Protein AF-A0A1C0BSB3-F1 (afdb_monomer_lite)

pLDDT: mean 83.23, std 12.05, range [54.28, 95.06]

Radius of gyration: 12.72 Å; chains: 1; bounding box: 22×32×38 Å

Foldseek 3Di:
DWDWAFDDDPPDDTDIDIDDDDPVVVVVLVVVCVVVVHDSNVSVVVVVVVCVVVPDDDD

Structure (mmCIF, N/CA/C/O backbone):
data_AF-A0A1C0BSB3-F1
#
_entry.id   AF-A0A1C0BSB3-F1
#
loop_
_atom_site.group_PDB
_atom_site.id
_atom_site.type_symbol
_atom_site.label_atom_id
_atom_site.label_alt_id
_atom_site.label_comp_id
_atom_site.label_asym_id
_atom_site.label_entity_id
_atom_site.label_seq_id
_atom_site.pdbx_PDB_ins_code
_atom_site.Cartn_x
_atom_site.Cartn_y
_atom_site.Cartn_z
_atom_site.occupancy
_atom_site.B_iso_or_equiv
_atom_site.auth_seq_id
_atom_site.auth_comp_id
_atom_site.auth_asym_id
_atom_site.auth_atom_id
_atom_site.pdbx_PDB_model_num
ATOM 1 N N . MET A 1 1 ? 10.685 9.327 0.922 1.00 56.03 1 MET A N 1
ATOM 2 C CA . MET A 1 1 ? 11.204 8.053 1.500 1.00 56.03 1 MET A CA 1
ATOM 3 C C . MET A 1 1 ? 10.995 6.888 0.522 1.00 56.03 1 MET A C 1
ATOM 5 O O . MET A 1 1 ? 10.126 6.989 -0.330 1.00 56.03 1 MET A O 1
ATOM 9 N N . GLY A 1 2 ? 11.770 5.794 0.598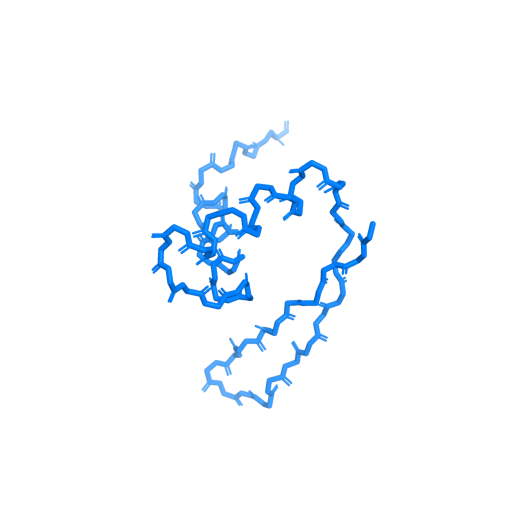 1.00 59.81 2 GLY A N 1
ATOM 10 C CA . GLY A 1 2 ? 11.569 4.600 -0.250 1.00 59.81 2 GLY A CA 1
ATOM 11 C C . GLY A 1 2 ? 10.816 3.485 0.484 1.00 59.81 2 GLY A C 1
ATOM 12 O O . GLY A 1 2 ? 11.140 3.199 1.635 1.00 59.81 2 GLY A O 1
ATOM 13 N N . LEU A 1 3 ? 9.837 2.846 -0.165 1.00 74.00 3 LEU A N 1
ATOM 14 C CA . LEU A 1 3 ? 9.107 1.698 0.383 1.00 74.00 3 LEU A CA 1
ATOM 15 C C . LEU A 1 3 ? 9.733 0.392 -0.123 1.00 74.00 3 LEU A C 1
ATOM 17 O O . LEU A 1 3 ? 9.984 0.241 -1.320 1.00 74.00 3 LEU A O 1
ATOM 21 N N . VAL A 1 4 ? 9.972 -0.563 0.780 1.00 74.62 4 VAL A N 1
ATOM 22 C CA . VAL A 1 4 ? 10.397 -1.923 0.415 1.00 74.62 4 VAL A CA 1
ATOM 23 C C . VAL A 1 4 ? 9.180 -2.836 0.425 1.00 74.62 4 VAL A C 1
ATOM 25 O O . VAL A 1 4 ? 8.534 -3.019 1.458 1.00 74.62 4 VAL A O 1
ATOM 28 N N . ILE A 1 5 ? 8.876 -3.410 -0.734 1.00 74.44 5 ILE A N 1
ATOM 29 C CA . ILE A 1 5 ? 7.795 -4.377 -0.900 1.00 74.44 5 ILE A CA 1
ATOM 30 C C . ILE A 1 5 ? 8.428 -5.735 -1.183 1.00 74.44 5 ILE A C 1
ATOM 32 O O . ILE A 1 5 ? 9.244 -5.877 -2.098 1.00 74.44 5 ILE A O 1
ATOM 36 N N . THR A 1 6 ? 8.066 -6.739 -0.390 1.00 70.06 6 THR A N 1
ATOM 37 C CA . THR A 1 6 ? 8.467 -8.123 -0.639 1.00 70.06 6 THR A CA 1
ATOM 38 C C . THR A 1 6 ? 7.460 -8.760 -1.580 1.00 70.06 6 THR A C 1
ATOM 40 O O . THR A 1 6 ? 6.294 -8.940 -1.235 1.00 70.06 6 THR A O 1
ATOM 43 N N . VAL A 1 7 ? 7.924 -9.099 -2.780 1.00 65.44 7 VAL A N 1
ATOM 44 C CA . VAL A 1 7 ? 7.137 -9.848 -3.754 1.00 65.44 7 VAL A CA 1
ATOM 45 C C . VAL A 1 7 ? 7.319 -11.329 -3.457 1.00 65.44 7 VAL A C 1
ATOM 47 O O . VAL A 1 7 ? 8.434 -11.857 -3.547 1.00 65.44 7 VAL A O 1
ATOM 50 N N . ILE A 1 8 ? 6.220 -11.993 -3.114 1.00 63.59 8 ILE A N 1
ATOM 51 C CA . ILE A 1 8 ? 6.157 -13.443 -2.954 1.00 63.59 8 ILE A CA 1
ATOM 52 C C . ILE A 1 8 ? 5.621 -13.990 -4.277 1.00 63.59 8 ILE A C 1
ATOM 54 O O . ILE A 1 8 ? 4.526 -13.636 -4.697 1.00 63.59 8 ILE A O 1
ATOM 58 N N . LYS A 1 9 ? 6.417 -14.797 -4.980 1.00 62.12 9 LYS A N 1
ATOM 59 C CA . LYS A 1 9 ? 5.916 -15.619 -6.088 1.00 62.12 9 LYS A CA 1
ATOM 60 C C . LYS A 1 9 ? 5.734 -17.024 -5.541 1.00 62.12 9 LYS A C 1
ATOM 62 O O . LYS A 1 9 ? 6.663 -17.510 -4.904 1.00 62.12 9 LYS A O 1
ATOM 67 N N . GLU A 1 10 ? 4.600 -17.654 -5.838 1.00 58.78 10 GLU A N 1
ATOM 68 C CA . GLU A 1 10 ? 4.210 -18.980 -5.321 1.00 58.78 10 GLU A CA 1
ATOM 69 C C . GLU A 1 10 ? 5.246 -20.100 -5.561 1.00 58.78 10 GLU A C 1
ATOM 71 O O . GLU A 1 10 ? 5.193 -21.113 -4.883 1.00 58.78 10 GLU A O 1
ATOM 76 N N . ASP A 1 11 ? 6.259 -19.883 -6.409 1.00 56.31 11 ASP A N 1
ATOM 77 C CA . ASP A 1 11 ? 7.312 -20.865 -6.713 1.00 56.31 11 ASP A CA 1
ATOM 78 C C . ASP A 1 11 ? 8.759 -20.354 -6.564 1.00 56.31 11 ASP A C 1
ATOM 80 O O . ASP A 1 11 ? 9.704 -20.995 -7.031 1.00 56.31 11 ASP A O 1
ATOM 84 N N . LYS A 1 12 ? 8.997 -19.160 -5.994 1.00 62.09 12 LYS A N 1
ATOM 85 C CA . LYS A 1 12 ? 10.359 -18.583 -5.946 1.00 62.09 12 LYS A CA 1
ATOM 86 C C . LYS A 1 12 ? 10.687 -17.899 -4.630 1.00 62.09 12 LYS A C 1
ATOM 88 O O . LYS A 1 12 ? 9.822 -17.365 -3.945 1.00 62.09 12 LYS A O 1
ATOM 93 N N . THR A 1 13 ? 11.987 -17.853 -4.333 1.00 70.38 13 THR A N 1
ATOM 94 C CA . THR A 1 13 ? 12.559 -17.097 -3.216 1.00 70.38 13 THR A CA 1
ATOM 95 C C . THR A 1 13 ? 11.982 -15.676 -3.203 1.00 70.38 13 THR A C 1
ATOM 97 O O . THR A 1 13 ? 12.004 -15.023 -4.257 1.00 70.38 13 THR A O 1
ATOM 100 N N . PRO A 1 14 ? 11.480 -15.185 -2.053 1.00 68.00 14 PRO A N 1
ATOM 101 C CA . PRO A 1 14 ? 10.916 -13.846 -1.953 1.00 68.00 14 PRO A CA 1
ATOM 102 C C . PRO A 1 14 ? 11.917 -12.808 -2.458 1.00 68.00 14 PRO A C 1
ATOM 104 O O . PRO A 1 14 ? 13.076 -12.796 -2.038 1.00 68.00 14 PRO A O 1
ATOM 107 N N . LYS A 1 15 ? 11.488 -11.942 -3.380 1.00 76.44 15 LYS A N 1
ATOM 108 C CA . LYS A 1 15 ? 12.331 -10.859 -3.900 1.00 76.44 15 LYS A CA 1
ATOM 109 C C . LYS A 1 15 ? 11.806 -9.531 -3.392 1.00 76.44 15 LYS A C 1
ATOM 111 O O . LYS A 1 15 ? 10.698 -9.122 -3.734 1.00 76.44 15 LYS A O 1
ATOM 116 N N . SER A 1 16 ? 12.624 -8.838 -2.613 1.00 78.62 16 SER A N 1
ATOM 117 C CA . SER A 1 16 ? 12.350 -7.457 -2.229 1.00 78.62 16 SER A CA 1
ATOM 118 C C . SER A 1 16 ? 12.578 -6.532 -3.420 1.00 78.62 16 SER A C 1
ATOM 120 O O . SER A 1 16 ? 13.586 -6.637 -4.122 1.00 78.62 16 SER A O 1
ATOM 122 N N . ARG A 1 17 ? 11.636 -5.621 -3.655 1.00 80.25 17 ARG A N 1
ATOM 123 C CA . ARG A 1 17 ? 11.788 -4.516 -4.600 1.00 80.25 17 ARG A CA 1
ATOM 124 C C . ARG A 1 17 ? 11.603 -3.195 -3.870 1.00 80.25 17 ARG A C 1
ATOM 126 O O . ARG A 1 17 ? 10.766 -3.076 -2.978 1.00 80.25 17 ARG A O 1
ATOM 133 N N . HIS A 1 18 ? 12.402 -2.212 -4.264 1.00 82.12 18 HIS A N 1
ATOM 134 C CA . HIS A 1 18 ? 12.272 -0.844 -3.783 1.00 82.12 18 HIS A CA 1
ATOM 135 C C . HIS A 1 18 ? 11.350 -0.083 -4.729 1.00 82.12 18 HIS A C 1
ATOM 137 O O . HIS A 1 18 ? 11.579 -0.078 -5.939 1.00 82.12 18 HIS A O 1
ATOM 143 N N . VAL A 1 19 ? 10.316 0.548 -4.179 1.00 83.88 19 VAL A N 1
ATOM 144 C CA . VAL A 1 19 ? 9.374 1.380 -4.928 1.00 83.88 19 VAL A CA 1
ATOM 145 C C . VAL A 1 19 ? 9.389 2.783 -4.333 1.00 83.88 19 VAL A C 1
ATOM 147 O O . VAL A 1 19 ? 9.320 2.968 -3.115 1.00 83.88 19 VAL A O 1
ATOM 150 N N . GLY A 1 20 ? 9.519 3.780 -5.207 1.00 87.19 20 GLY A N 1
ATOM 151 C CA . GLY A 1 20 ? 9.377 5.179 -4.826 1.00 87.19 20 GLY A CA 1
ATOM 152 C C . GLY A 1 20 ? 7.912 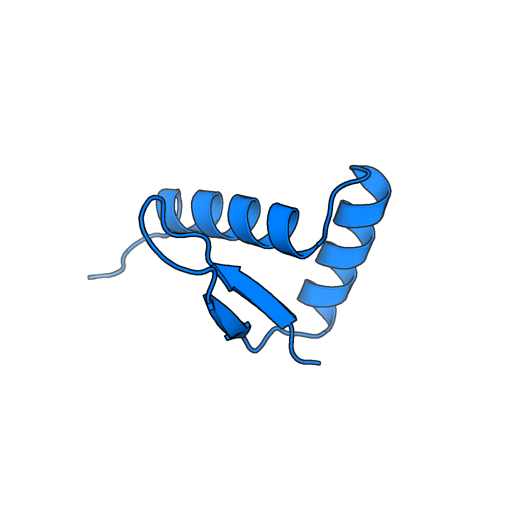5.500 -4.558 1.00 87.19 20 GLY A C 1
ATOM 153 O O . GLY A 1 20 ? 7.052 5.200 -5.380 1.00 87.19 20 GLY A O 1
ATOM 154 N N . VAL A 1 21 ? 7.631 6.115 -3.414 1.00 87.75 21 VAL A N 1
ATOM 155 C CA . VAL A 1 21 ? 6.295 6.590 -3.044 1.00 87.75 21 VAL A CA 1
ATOM 156 C C . VAL A 1 21 ? 6.403 8.013 -2.512 1.00 87.75 21 VAL A C 1
ATOM 158 O O . VAL A 1 21 ? 7.440 8.398 -1.968 1.00 87.75 21 VAL A O 1
ATOM 161 N N . SER A 1 22 ? 5.342 8.804 -2.672 1.00 92.00 22 SER A N 1
ATOM 162 C CA . SER A 1 22 ? 5.276 10.117 -2.031 1.00 92.00 22 SER A CA 1
ATOM 163 C C . SER A 1 22 ? 5.160 9.965 -0.514 1.00 92.00 22 SER A C 1
ATOM 165 O O . SER A 1 22 ? 4.575 8.992 -0.027 1.00 92.00 22 SER A O 1
ATOM 167 N N . ASP A 1 23 ? 5.673 10.942 0.234 1.00 91.88 23 ASP A N 1
ATOM 168 C CA . ASP A 1 23 ? 5.653 10.892 1.700 1.00 91.88 23 ASP A CA 1
ATOM 169 C C . ASP A 1 23 ? 4.213 10.817 2.242 1.00 91.88 23 ASP A C 1
ATOM 171 O O . ASP A 1 23 ? 3.921 9.972 3.082 1.00 91.88 23 ASP A O 1
ATOM 175 N N . ASN A 1 24 ? 3.270 11.554 1.641 1.00 93.50 24 ASN A N 1
ATOM 176 C CA . ASN A 1 24 ? 1.836 11.467 1.961 1.00 93.50 24 ASN A CA 1
ATOM 177 C C . ASN A 1 24 ? 1.266 10.042 1.785 1.00 93.50 24 ASN A C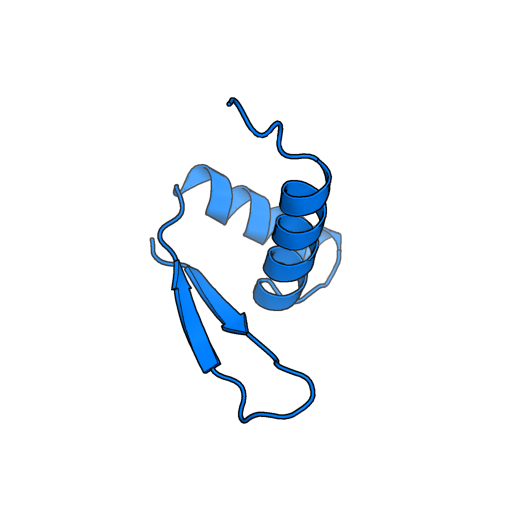 1
ATOM 179 O O . ASN A 1 24 ? 0.456 9.575 2.583 1.00 93.50 24 ASN A O 1
ATOM 183 N N . THR A 1 25 ? 1.687 9.315 0.743 1.00 91.31 25 THR A N 1
ATOM 184 C CA . THR A 1 25 ? 1.238 7.926 0.528 1.00 91.31 25 THR A CA 1
ATOM 185 C C . THR A 1 25 ? 1.801 7.004 1.603 1.00 91.31 25 THR A C 1
ATOM 187 O O . THR A 1 25 ? 1.092 6.139 2.117 1.00 91.31 25 THR A O 1
ATOM 190 N N . TYR A 1 26 ? 3.069 7.203 1.968 1.00 91.69 26 TYR A N 1
ATOM 191 C CA . TYR A 1 26 ? 3.714 6.428 3.019 1.00 91.69 26 TYR A CA 1
ATOM 192 C C . TYR A 1 26 ? 3.072 6.670 4.391 1.00 91.69 26 TYR A C 1
ATOM 194 O O . TYR A 1 26 ? 2.790 5.713 5.108 1.00 91.69 26 TYR A O 1
ATOM 202 N N . GLU A 1 27 ? 2.771 7.919 4.741 1.00 93.88 27 GLU A N 1
ATOM 203 C CA . GLU A 1 27 ? 2.081 8.262 5.989 1.00 93.88 27 GLU A CA 1
ATOM 204 C C . GLU A 1 27 ? 0.703 7.599 6.073 1.00 93.88 27 GLU A C 1
ATOM 206 O O . GLU A 1 27 ? 0.404 6.921 7.059 1.00 93.88 27 GLU A O 1
ATOM 211 N N . LYS A 1 28 ? -0.093 7.671 4.998 1.00 93.62 28 LYS A N 1
ATOM 212 C CA . LYS A 1 28 ? -1.384 6.968 4.913 1.00 93.62 28 LYS A CA 1
ATOM 213 C C . LYS A 1 28 ? -1.234 5.456 5.079 1.00 93.62 28 LYS A C 1
ATOM 215 O O . LYS A 1 28 ? -2.033 4.835 5.778 1.00 93.62 28 LYS A O 1
ATOM 220 N N . LEU A 1 29 ? -0.204 4.857 4.478 1.00 92.75 29 LEU A N 1
ATOM 221 C CA . LEU A 1 29 ? 0.094 3.432 4.638 1.00 92.75 29 LEU A CA 1
ATOM 222 C C . LEU A 1 29 ? 0.424 3.087 6.100 1.00 92.75 29 LEU A C 1
ATOM 224 O O . LEU A 1 29 ? -0.053 2.076 6.616 1.00 92.75 29 LEU A O 1
ATOM 228 N N . VAL A 1 30 ? 1.211 3.922 6.786 1.00 92.62 30 VAL A N 1
ATOM 229 C CA . VAL A 1 30 ? 1.548 3.747 8.209 1.00 92.62 30 VAL A CA 1
ATOM 230 C C . VAL A 1 30 ? 0.298 3.845 9.082 1.00 92.62 30 VAL A C 1
ATOM 232 O O . VAL A 1 30 ? 0.111 3.013 9.971 1.00 92.62 30 VAL A O 1
ATOM 235 N N . GLU A 1 31 ? -0.572 4.824 8.837 1.00 95.06 31 GLU A N 1
ATOM 236 C CA . GLU A 1 31 ? -1.834 4.957 9.567 1.00 95.06 31 GLU A CA 1
ATOM 237 C C . GLU A 1 31 ? -2.752 3.754 9.361 1.00 95.06 31 GLU A C 1
ATOM 239 O O . GLU A 1 31 ? -3.285 3.210 10.329 1.00 95.06 31 GLU A O 1
ATOM 244 N N . LEU A 1 32 ? -2.919 3.306 8.116 1.00 94.38 32 LEU A N 1
ATOM 245 C CA . LEU A 1 32 ? -3.738 2.140 7.799 1.00 94.38 32 LEU A CA 1
ATOM 246 C C . LEU A 1 32 ? -3.164 0.862 8.412 1.00 94.38 32 LEU A C 1
ATOM 248 O O . LEU A 1 32 ? -3.918 0.050 8.945 1.00 94.38 32 LEU A O 1
ATOM 252 N N . SER A 1 33 ? -1.840 0.704 8.400 1.00 93.31 33 SER A N 1
ATOM 253 C CA . SER A 1 33 ? -1.148 -0.418 9.039 1.00 93.31 33 SER A CA 1
ATOM 254 C C . SER A 1 33 ? -1.443 -0.461 10.540 1.00 93.31 33 SER A C 1
ATOM 256 O O . SER A 1 33 ? -1.787 -1.521 11.058 1.00 93.31 33 SER A O 1
ATOM 258 N N . LYS A 1 34 ? -1.423 0.694 11.223 1.00 94.06 34 LYS A N 1
ATOM 259 C CA . LYS A 1 34 ? -1.806 0.799 12.642 1.00 94.06 34 LYS A CA 1
ATOM 260 C C . LYS A 1 34 ? -3.287 0.489 12.869 1.00 94.06 34 LYS A C 1
ATOM 262 O O . LYS A 1 34 ? -3.607 -0.276 13.770 1.00 94.06 34 LYS A O 1
ATOM 267 N N . LYS A 1 35 ? -4.185 1.052 12.053 1.00 94.94 35 LYS A N 1
ATOM 268 C CA . LYS A 1 35 ? -5.644 0.865 12.192 1.00 94.94 35 LYS A CA 1
ATOM 269 C C . LYS A 1 35 ? -6.079 -0.582 11.965 1.00 94.94 35 LYS A C 1
ATOM 271 O O . LYS A 1 35 ? -6.998 -1.052 12.622 1.00 94.94 35 LYS A O 1
ATOM 276 N N . THR A 1 36 ? -5.435 -1.272 11.028 1.00 91.75 36 THR A N 1
ATOM 277 C CA . THR A 1 36 ? -5.781 -2.651 10.645 1.00 91.75 36 THR A CA 1
ATOM 278 C C . THR A 1 36 ? -4.944 -3.708 11.365 1.00 91.75 36 THR A C 1
ATOM 280 O O . THR A 1 36 ? -5.228 -4.892 11.217 1.00 91.75 36 THR A O 1
ATOM 283 N N . ASN A 1 37 ? -3.930 -3.295 12.136 1.00 93.19 37 ASN A N 1
ATOM 284 C CA . ASN A 1 37 ? -2.932 -4.170 12.754 1.00 93.19 37 ASN A CA 1
ATOM 285 C C . ASN A 1 37 ? -2.252 -5.121 11.744 1.00 93.19 37 ASN A C 1
ATOM 287 O O . ASN A 1 37 ? -2.021 -6.294 12.029 1.00 93.19 37 ASN A O 1
ATOM 291 N N . ARG A 1 38 ? -1.956 -4.618 10.538 1.00 89.12 38 ARG A N 1
ATOM 292 C CA . ARG A 1 38 ? -1.328 -5.386 9.449 1.00 89.12 38 ARG A CA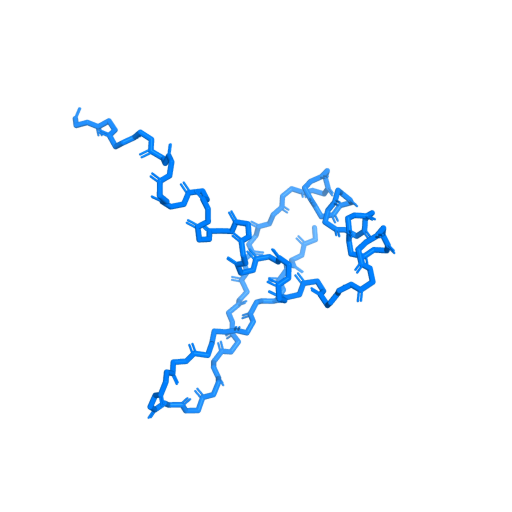 1
ATOM 293 C C . ARG A 1 38 ? 0.067 -4.889 9.121 1.00 89.12 38 ARG A C 1
ATOM 295 O O . ARG A 1 38 ? 0.389 -3.712 9.308 1.00 89.12 38 ARG A O 1
ATOM 302 N N . ASN A 1 39 ? 0.893 -5.776 8.572 1.00 89.44 39 ASN A N 1
ATOM 303 C CA . ASN A 1 39 ? 2.218 -5.410 8.092 1.00 89.44 39 ASN A CA 1
ATOM 304 C C . ASN A 1 39 ? 2.103 -4.431 6.908 1.00 89.44 39 ASN A C 1
ATOM 306 O O . ASN A 1 39 ? 1.276 -4.610 6.019 1.00 89.44 39 ASN A O 1
ATOM 310 N N . LYS A 1 40 ? 2.957 -3.401 6.871 1.00 89.25 40 LYS A N 1
ATOM 311 C CA . LYS A 1 40 ? 2.978 -2.402 5.789 1.00 89.25 40 LYS A CA 1
ATOM 312 C C . LYS A 1 40 ? 3.179 -3.024 4.405 1.00 89.25 40 LYS A C 1
ATOM 314 O O . LYS A 1 40 ? 2.562 -2.555 3.460 1.00 89.25 40 LYS A O 1
ATOM 319 N N . SER A 1 41 ? 4.022 -4.050 4.278 1.00 87.19 41 SER A N 1
ATOM 320 C CA . SER A 1 41 ? 4.291 -4.723 3.001 1.00 87.19 41 SER A CA 1
ATOM 321 C C . SER A 1 41 ? 3.096 -5.553 2.532 1.00 87.19 41 SER A C 1
ATOM 323 O O . SER A 1 41 ? 2.760 -5.516 1.356 1.00 87.19 41 SER A O 1
ATOM 325 N N . GLU A 1 42 ? 2.420 -6.243 3.451 1.00 87.06 42 GLU A N 1
ATOM 326 C CA . GLU A 1 42 ? 1.175 -6.970 3.167 1.00 87.06 42 GLU A CA 1
ATOM 327 C C . GLU A 1 42 ? 0.063 -6.001 2.747 1.00 87.06 42 GLU A C 1
ATOM 329 O O . GLU A 1 42 ? -0.581 -6.182 1.718 1.00 87.06 42 GLU A O 1
ATOM 334 N N . LEU A 1 43 ? -0.099 -4.911 3.503 1.00 91.44 43 LEU A N 1
ATOM 335 C CA . LEU A 1 43 ? -1.057 -3.857 3.195 1.00 91.44 43 LEU A CA 1
ATOM 336 C C . LEU A 1 43 ? -0.767 -3.204 1.837 1.00 91.44 43 LEU A C 1
ATOM 338 O O . LEU A 1 43 ? -1.688 -2.982 1.059 1.00 91.44 43 LEU A O 1
ATOM 342 N N . ALA A 1 44 ? 0.503 -2.928 1.536 1.00 90.31 44 ALA A N 1
ATOM 343 C CA . ALA A 1 44 ? 0.910 -2.378 0.250 1.00 90.31 44 ALA A CA 1
ATOM 344 C C . ALA A 1 44 ? 0.586 -3.335 -0.904 1.00 90.31 44 ALA A C 1
ATOM 346 O O . ALA A 1 44 ? 0.074 -2.873 -1.917 1.00 90.31 44 ALA A O 1
ATOM 347 N N . ASN A 1 45 ? 0.821 -4.642 -0.743 1.00 89.12 45 ASN A N 1
ATOM 348 C CA . ASN A 1 45 ? 0.465 -5.634 -1.760 1.00 89.12 45 ASN 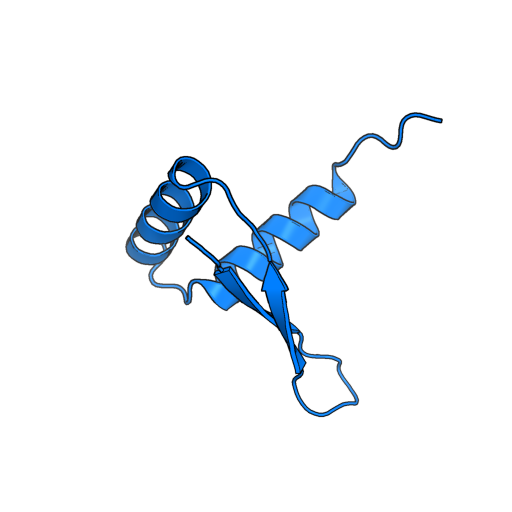A CA 1
ATOM 349 C C . ASN A 1 45 ? -1.043 -5.634 -2.039 1.00 89.12 45 ASN A C 1
ATOM 351 O O . ASN A 1 45 ? -1.428 -5.448 -3.187 1.00 89.12 45 ASN A O 1
ATOM 355 N N . MET A 1 46 ? -1.888 -5.717 -1.005 1.00 90.19 46 MET A N 1
ATOM 356 C CA . MET A 1 46 ? -3.349 -5.690 -1.181 1.00 90.19 46 MET A CA 1
ATOM 357 C C . MET A 1 46 ? -3.839 -4.406 -1.867 1.00 90.19 46 MET A C 1
ATOM 359 O O . MET A 1 46 ? -4.720 -4.445 -2.721 1.00 90.19 46 MET A O 1
ATOM 363 N N . LEU A 1 47 ? -3.278 -3.250 -1.491 1.00 91.31 47 LEU A N 1
ATOM 364 C CA . LEU A 1 47 ? -3.644 -1.965 -2.093 1.00 91.31 47 LEU A CA 1
ATOM 365 C C . LEU A 1 47 ? -3.221 -1.881 -3.562 1.00 91.31 47 LEU A C 1
ATOM 367 O O . LEU A 1 47 ? -3.955 -1.324 -4.375 1.00 91.31 47 LEU A O 1
ATOM 371 N N . ILE A 1 48 ? -2.046 -2.417 -3.897 1.00 89.94 48 ILE A N 1
ATOM 372 C CA . ILE A 1 48 ? -1.559 -2.469 -5.276 1.00 89.94 48 ILE A CA 1
ATOM 373 C C . ILE A 1 48 ? -2.415 -3.427 -6.103 1.00 89.94 48 ILE A C 1
ATOM 375 O O . ILE A 1 48 ? -2.807 -3.050 -7.198 1.00 89.94 48 ILE A O 1
ATOM 379 N N . GLU A 1 49 ? -2.747 -4.613 -5.592 1.00 90.44 49 GLU A N 1
ATOM 380 C CA . GLU A 1 49 ? -3.634 -5.571 -6.269 1.00 90.44 49 GLU A CA 1
ATOM 381 C C . GLU A 1 49 ? -4.996 -4.944 -6.571 1.00 90.44 49 GLU A C 1
ATOM 383 O O . GLU A 1 49 ? -5.409 -4.897 -7.727 1.00 90.44 49 GLU A O 1
ATOM 388 N N . TYR A 1 50 ? -5.624 -4.321 -5.569 1.00 92.12 50 TYR A N 1
ATOM 389 C CA . TYR A 1 50 ? -6.875 -3.594 -5.772 1.00 92.12 50 TYR A CA 1
ATOM 390 C C . TYR A 1 50 ? -6.737 -2.486 -6.825 1.00 92.12 50 TYR A C 1
ATOM 392 O O . TYR A 1 50 ? -7.606 -2.318 -7.679 1.00 92.12 50 TYR A O 1
ATOM 400 N N . ALA A 1 51 ? -5.651 -1.710 -6.780 1.00 90.62 51 ALA A N 1
ATOM 401 C CA . ALA A 1 51 ? -5.416 -0.657 -7.760 1.00 90.62 51 ALA A CA 1
ATOM 402 C C . ALA A 1 51 ? -5.220 -1.220 -9.175 1.00 90.62 51 ALA A C 1
ATOM 404 O O . ALA A 1 51 ? -5.707 -0.612 -10.120 1.00 90.62 51 ALA A O 1
ATOM 405 N N . LEU A 1 52 ? -4.554 -2.368 -9.332 1.00 89.69 52 LEU A N 1
ATOM 406 C CA . LEU A 1 52 ? -4.365 -3.029 -10.626 1.00 89.69 52 LEU A CA 1
ATOM 407 C C . LEU A 1 52 ? -5.688 -3.518 -11.226 1.00 89.69 52 LEU A C 1
ATOM 409 O O . LEU A 1 52 ? -5.859 -3.416 -12.437 1.00 89.69 52 LEU A O 1
ATOM 413 N N . ASP A 1 53 ? -6.631 -3.973 -10.400 1.00 91.56 53 ASP A N 1
ATOM 414 C CA . ASP A 1 53 ? -7.963 -4.383 -10.865 1.00 91.56 53 ASP A CA 1
ATOM 415 C C . ASP A 1 53 ? -8.864 -3.195 -11.243 1.00 91.56 53 ASP A C 1
ATOM 417 O O . ASP A 1 53 ? -9.793 -3.339 -12.036 1.00 91.56 53 ASP A O 1
ATOM 421 N N . ASN A 1 54 ? -8.599 -2.009 -10.686 1.00 92.38 54 ASN A N 1
ATOM 422 C CA . ASN A 1 54 ? -9.435 -0.816 -10.859 1.00 92.38 54 ASN A CA 1
ATOM 423 C C . ASN A 1 54 ? -8.793 0.274 -11.733 1.00 92.38 54 ASN A C 1
ATOM 425 O O . ASN A 1 54 ? -9.401 1.325 -11.944 1.00 92.38 54 ASN A O 1
ATOM 429 N N . VAL A 1 55 ? -7.563 0.079 -12.215 1.00 91.88 55 VAL A N 1
ATOM 430 C CA . VAL A 1 55 ? -6.870 1.102 -13.004 1.00 91.88 55 VAL A CA 1
ATOM 431 C C . VAL A 1 55 ? -7.456 1.180 -14.412 1.00 91.88 55 VAL A C 1
ATOM 433 O O . VAL A 1 55 ? -7.503 0.200 -15.154 1.00 91.88 55 VAL A O 1
ATOM 436 N N . GLU A 1 56 ? -7.874 2.378 -14.817 1.00 88.56 56 GLU A N 1
ATOM 437 C CA . GLU A 1 56 ? -8.276 2.622 -16.197 1.00 88.56 56 GLU A CA 1
ATOM 438 C C . GLU A 1 56 ? -7.046 2.588 -17.109 1.00 88.56 56 GLU A C 1
ATOM 440 O O . GLU A 1 56 ? -6.169 3.456 -17.054 1.00 88.56 56 GLU A O 1
ATOM 445 N N . VAL A 1 57 ? -6.987 1.592 -17.991 1.00 87.31 57 VAL A N 1
ATOM 446 C CA . VAL A 1 57 ? -5.960 1.527 -19.030 1.00 87.31 57 VAL A CA 1
ATOM 447 C C . VAL A 1 57 ? -6.367 2.471 -20.158 1.00 87.31 57 VAL A C 1
ATOM 449 O O . VAL A 1 57 ? -7.137 2.103 -21.048 1.00 87.31 57 VAL A O 1
ATOM 452 N N . LYS A 1 58 ? -5.862 3.709 -20.121 1.00 75.25 58 LYS A N 1
ATOM 453 C CA . LYS A 1 58 ? -5.965 4.617 -21.270 1.00 75.25 58 LYS A CA 1
ATOM 454 C C . LYS A 1 58 ? -5.181 4.015 -22.440 1.00 75.25 58 LYS A C 1
ATOM 456 O O . LYS A 1 58 ? -3.972 3.814 -22.326 1.00 75.25 58 LYS A O 1
ATOM 461 N N . LYS A 1 59 ? -5.901 3.688 -23.515 1.00 54.28 59 LYS A N 1
ATOM 462 C CA . LYS A 1 59 ? -5.339 3.290 -24.812 1.00 54.28 59 LYS A CA 1
ATOM 463 C C . LYS A 1 59 ? -4.843 4.499 -25.590 1.00 54.28 59 LYS A C 1
ATOM 465 O O . LYS A 1 59 ? -5.465 5.575 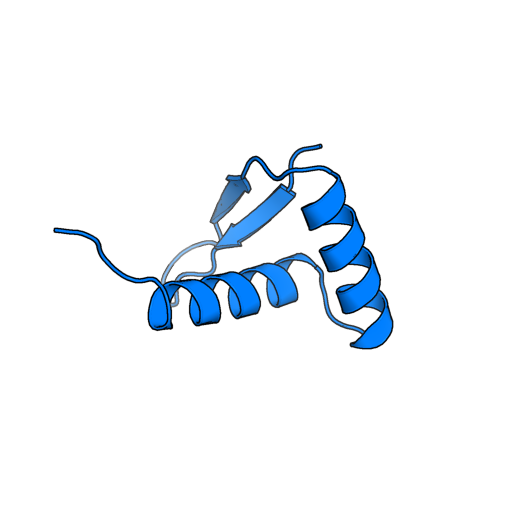-25.443 1.00 54.28 59 LYS A O 1
#

Sequence (59 aa):
MGLVITVIKEDKTPKSRHVGVSDNTYEKLVELSKKTNRNKSELANMLIEYALDNVEVKK

Secondary structure (DSSP, 8-state):
-EEEEEEEETTEEEEEEEEE--HHHHHHHHHHHHHHT--HHHHHHHHHHHHHHH-----